Protein AF-A0A6C2YPF2-F1 (afdb_monomer_lite)

Structure (mmCIF, N/CA/C/O backbone):
data_AF-A0A6C2YPF2-F1
#
_entry.id   AF-A0A6C2YPF2-F1
#
loop_
_atom_site.group_PDB
_atom_site.id
_atom_site.type_symbol
_atom_site.label_atom_id
_atom_site.label_alt_id
_atom_site.label_comp_id
_atom_site.label_asym_id
_atom_site.label_entity_id
_atom_site.label_seq_id
_atom_site.pdbx_PDB_ins_code
_atom_site.Cartn_x
_atom_site.Cartn_y
_atom_site.Cartn_z
_atom_site.occupancy
_atom_site.B_iso_or_equiv
_atom_site.auth_seq_id
_atom_site.auth_comp_id
_atom_site.auth_asym_id
_atom_site.auth_atom_id
_atom_site.pdbx_PDB_model_num
ATOM 1 N N . MET A 1 1 ? -17.621 -9.200 20.771 1.00 51.56 1 MET A N 1
ATOM 2 C CA . MET A 1 1 ? -16.204 -8.776 20.804 1.00 51.56 1 MET A CA 1
ATOM 3 C C . MET A 1 1 ? -16.180 -7.339 21.287 1.00 51.56 1 MET A C 1
ATOM 5 O O . MET A 1 1 ? -17.065 -6.586 20.898 1.00 51.56 1 MET A O 1
ATOM 9 N N . SER A 1 2 ? -15.274 -6.982 22.193 1.00 56.19 2 SER A N 1
ATOM 10 C CA . SER A 1 2 ? -15.234 -5.630 22.753 1.00 56.19 2 SER A CA 1
ATOM 11 C C . SER A 1 2 ? -14.839 -4.637 21.650 1.00 56.19 2 SER A C 1
ATOM 13 O O . SER A 1 2 ? -13.925 -4.917 20.881 1.00 56.19 2 SER A O 1
ATOM 15 N N . GLN A 1 3 ? -15.506 -3.485 21.547 1.00 62.84 3 GLN A N 1
ATOM 16 C CA . GLN A 1 3 ? -15.159 -2.382 20.626 1.00 62.84 3 GLN A CA 1
ATOM 17 C C . GLN A 1 3 ? -13.633 -2.096 20.497 1.00 62.84 3 GLN A C 1
ATOM 19 O O . GLN A 1 3 ? -13.157 -1.863 19.382 1.00 62.84 3 GLN A O 1
ATOM 24 N N . PRO A 1 4 ? -12.820 -2.128 21.576 1.00 70.81 4 PRO A N 1
ATOM 25 C CA . PRO A 1 4 ? -11.357 -2.027 21.483 1.00 70.81 4 PRO A CA 1
ATOM 26 C C . PRO A 1 4 ? -10.659 -3.157 20.702 1.00 70.81 4 PRO A C 1
ATOM 28 O O . PRO A 1 4 ? -9.669 -2.883 20.017 1.00 70.81 4 PRO A O 1
ATOM 31 N N . ASP A 1 5 ? -11.163 -4.392 20.747 1.00 77.81 5 ASP A N 1
ATOM 32 C CA . ASP A 1 5 ? -10.567 -5.539 20.042 1.00 77.81 5 ASP A CA 1
ATOM 33 C C . ASP A 1 5 ? -10.751 -5.416 18.524 1.00 77.81 5 ASP A C 1
ATOM 35 O O . ASP A 1 5 ? -9.840 -5.706 17.746 1.00 77.81 5 ASP A O 1
ATOM 39 N N . GLU A 1 6 ? -11.903 -4.900 18.096 1.00 82.31 6 GLU A N 1
ATOM 40 C CA . GLU A 1 6 ? -12.219 -4.662 16.686 1.00 82.31 6 GLU A CA 1
ATOM 41 C C . GLU A 1 6 ? -11.377 -3.521 16.092 1.00 82.31 6 GLU A C 1
ATOM 43 O O . GLU A 1 6 ? -10.809 -3.637 15.005 1.00 82.31 6 GLU A O 1
ATOM 48 N N . LYS A 1 7 ? -11.178 -2.428 16.839 1.00 82.00 7 LYS A N 1
ATOM 49 C CA . LYS A 1 7 ? -10.279 -1.343 16.402 1.00 82.00 7 LYS A CA 1
ATOM 50 C C . LYS A 1 7 ? -8.834 -1.820 16.273 1.00 82.00 7 LYS A C 1
ATOM 52 O O . LYS A 1 7 ? -8.116 -1.404 15.357 1.00 82.00 7 LYS A O 1
ATOM 57 N N . ARG A 1 8 ? -8.390 -2.691 17.183 1.00 86.00 8 ARG A N 1
ATOM 58 C CA . ARG A 1 8 ? -7.055 -3.291 17.126 1.00 86.00 8 ARG A CA 1
ATOM 59 C C . ARG A 1 8 ? -6.902 -4.186 15.897 1.00 86.00 8 ARG A C 1
ATOM 61 O O . ARG A 1 8 ? -5.929 -4.007 15.160 1.00 86.00 8 ARG A O 1
ATOM 68 N N . SER A 1 9 ? -7.862 -5.072 15.636 1.00 87.31 9 SER A N 1
ATOM 69 C CA . SER A 1 9 ? -7.814 -5.983 14.486 1.00 87.31 9 SER A CA 1
ATOM 70 C C . SER A 1 9 ? -7.802 -5.225 13.151 1.00 87.31 9 SER A C 1
ATOM 72 O O . SER A 1 9 ? -6.991 -5.528 12.274 1.00 87.31 9 SER A O 1
ATOM 74 N N . LEU A 1 10 ? -8.588 -4.150 13.023 1.00 87.44 10 LEU A N 1
ATOM 75 C CA . LEU A 1 10 ? -8.594 -3.277 11.841 1.00 87.44 10 LEU A CA 1
ATOM 76 C C . LEU A 1 10 ? -7.247 -2.573 11.614 1.00 87.44 10 LEU A C 1
ATOM 78 O O . LEU A 1 10 ? -6.766 -2.465 10.480 1.00 87.44 10 LEU A O 1
ATOM 82 N N . ARG A 1 11 ? -6.595 -2.108 12.688 1.00 85.88 11 ARG A N 1
ATOM 83 C CA . ARG A 1 11 ? -5.257 -1.494 12.615 1.00 85.88 11 ARG A CA 1
ATOM 84 C C . ARG A 1 11 ? -4.197 -2.512 12.200 1.00 85.88 11 ARG A C 1
ATOM 86 O O . ARG A 1 11 ? -3.337 -2.188 11.376 1.00 85.88 11 ARG A O 1
ATOM 93 N N . GLU A 1 12 ? -4.253 -3.724 12.742 1.00 91.00 12 GLU A N 1
ATOM 94 C CA . GLU A 1 12 ? -3.349 -4.822 12.382 1.00 91.00 12 GLU A CA 1
ATOM 95 C C . GLU A 1 12 ? -3.532 -5.237 10.917 1.00 91.00 12 GLU A C 1
ATOM 97 O O . GLU A 1 12 ? -2.548 -5.288 10.173 1.00 91.00 12 GLU A O 1
ATOM 102 N N . LEU A 1 13 ? -4.777 -5.387 10.458 1.00 91.25 13 LEU A N 1
ATOM 103 C CA . LEU A 1 13 ? -5.105 -5.666 9.059 1.00 91.25 13 LEU A CA 1
ATOM 104 C C . LEU A 1 13 ? -4.549 -4.584 8.122 1.00 91.25 13 LEU A C 1
ATOM 106 O O . LEU A 1 13 ? -3.883 -4.884 7.127 1.00 91.25 13 LEU A O 1
ATOM 110 N N . LYS A 1 14 ? -4.745 -3.306 8.465 1.00 90.19 14 LYS A N 1
ATOM 111 C CA . LYS A 1 14 ? -4.210 -2.177 7.691 1.00 90.19 14 LY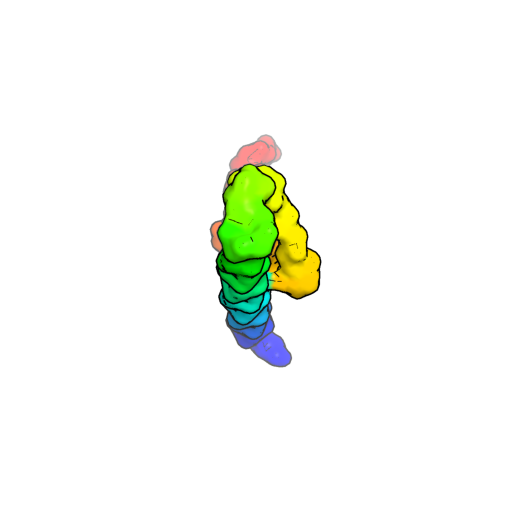S A CA 1
ATOM 112 C C . LYS A 1 14 ? -2.686 -2.185 7.629 1.00 90.19 14 LYS A C 1
ATOM 114 O O . LYS A 1 14 ? -2.115 -1.918 6.569 1.00 90.19 14 LYS A O 1
ATOM 119 N N . ARG A 1 15 ? -2.014 -2.487 8.745 1.00 91.50 15 ARG A N 1
ATOM 120 C CA . ARG A 1 15 ? -0.547 -2.625 8.799 1.00 91.50 15 ARG A CA 1
ATOM 121 C C . ARG A 1 15 ? -0.071 -3.780 7.918 1.00 91.50 15 ARG A C 1
ATOM 123 O O . ARG A 1 15 ? 0.880 -3.592 7.159 1.00 91.50 15 ARG A O 1
ATOM 130 N N . ALA A 1 16 ? -0.747 -4.927 7.969 1.00 92.62 16 ALA A N 1
ATOM 131 C CA . ALA A 1 16 ? -0.436 -6.085 7.135 1.00 92.62 16 ALA A CA 1
ATOM 132 C C . ALA A 1 16 ? -0.576 -5.759 5.639 1.00 92.62 16 ALA A C 1
ATOM 134 O O . ALA A 1 16 ? 0.359 -5.996 4.871 1.00 92.62 16 ALA A O 1
ATOM 135 N N . LEU A 1 17 ? -1.677 -5.113 5.238 1.00 92.50 17 LEU A N 1
ATOM 136 C CA . LEU A 1 17 ? -1.902 -4.669 3.859 1.00 92.50 17 LEU A CA 1
ATOM 137 C C . LEU A 1 17 ? -0.857 -3.654 3.388 1.00 92.50 17 LEU A C 1
ATOM 139 O O . LEU A 1 17 ? -0.300 -3.816 2.305 1.00 92.50 17 LEU A O 1
ATOM 143 N N . LYS A 1 18 ? -0.509 -2.655 4.211 1.00 92.44 18 LYS A N 1
ATOM 144 C CA . LYS A 1 18 ? 0.563 -1.694 3.888 1.00 92.44 18 LYS A CA 1
ATOM 145 C C . LYS A 1 18 ? 1.918 -2.376 3.700 1.00 92.44 18 LYS A C 1
ATOM 147 O O . LYS A 1 18 ? 2.653 -2.040 2.771 1.00 92.44 18 LYS A O 1
ATOM 152 N N . LYS A 1 19 ? 2.253 -3.340 4.565 1.00 94.50 19 LYS A N 1
ATOM 153 C CA . LYS A 1 19 ? 3.499 -4.114 4.466 1.00 94.50 19 LYS A CA 1
ATOM 154 C C . LYS A 1 19 ? 3.524 -4.950 3.185 1.00 94.50 19 LYS A C 1
ATOM 156 O O . LYS A 1 19 ? 4.539 -4.956 2.491 1.00 94.50 19 LYS A O 1
ATOM 161 N N . ALA A 1 20 ? 2.409 -5.601 2.851 1.00 92.62 20 ALA A N 1
ATOM 162 C CA . ALA A 1 20 ? 2.258 -6.354 1.610 1.00 92.62 20 ALA A CA 1
ATOM 163 C C . ALA A 1 20 ? 2.367 -5.449 0.370 1.00 92.62 20 ALA A C 1
ATOM 165 O O . ALA A 1 20 ? 3.104 -5.783 -0.553 1.00 92.62 20 ALA A O 1
ATOM 166 N N . GLY A 1 21 ? 1.726 -4.277 0.381 1.00 92.94 21 GLY A N 1
ATOM 167 C CA . GLY A 1 21 ? 1.795 -3.304 -0.713 1.00 92.94 21 GLY A CA 1
ATOM 168 C C . GLY A 1 21 ? 3.195 -2.743 -0.937 1.00 92.94 21 GLY A C 1
ATOM 169 O O . GLY A 1 21 ? 3.659 -2.699 -2.069 1.00 92.94 21 GLY A O 1
ATOM 170 N N . ASN A 1 22 ? 3.924 -2.398 0.129 1.00 93.06 22 ASN A N 1
ATOM 171 C CA . ASN A 1 22 ? 5.319 -1.957 0.011 1.00 93.06 22 ASN A CA 1
ATOM 172 C C . ASN A 1 22 ? 6.220 -3.072 -0.547 1.00 93.06 22 ASN A C 1
ATOM 174 O O . ASN A 1 22 ? 7.061 -2.824 -1.408 1.00 93.06 22 ASN A O 1
ATOM 178 N N . ARG A 1 23 ? 6.018 -4.319 -0.098 1.00 93.31 23 ARG A N 1
ATOM 179 C CA . ARG A 1 23 ? 6.742 -5.474 -0.645 1.00 93.31 23 ARG A CA 1
ATOM 180 C C . ARG A 1 23 ? 6.465 -5.647 -2.139 1.00 93.31 23 ARG A C 1
ATOM 182 O O . ARG A 1 23 ? 7.418 -5.812 -2.892 1.00 93.31 23 ARG A O 1
ATOM 189 N N . HIS A 1 24 ? 5.196 -5.585 -2.545 1.00 92.25 24 HIS A N 1
ATOM 190 C CA . HIS A 1 24 ? 4.798 -5.699 -3.947 1.00 92.25 24 HIS A CA 1
ATOM 191 C C . HIS A 1 24 ? 5.445 -4.608 -4.800 1.00 92.25 24 HIS A C 1
ATOM 193 O O . HIS A 1 24 ? 6.153 -4.930 -5.750 1.00 92.25 24 HIS A O 1
ATOM 199 N N . ARG A 1 25 ? 5.322 -3.344 -4.377 1.00 91.31 25 ARG A N 1
ATOM 200 C CA . ARG A 1 25 ? 5.936 -2.201 -5.058 1.00 91.31 25 ARG A CA 1
ATOM 201 C C . ARG A 1 25 ? 7.430 -2.377 -5.249 1.00 91.31 25 ARG A C 1
ATOM 203 O O . ARG A 1 25 ? 7.940 -2.231 -6.347 1.00 91.31 25 ARG A O 1
ATOM 210 N N . ARG A 1 26 ? 8.146 -2.734 -4.178 1.00 92.19 26 ARG A N 1
ATOM 211 C CA . ARG A 1 26 ? 9.597 -2.950 -4.250 1.00 92.19 26 ARG A CA 1
ATOM 212 C C . ARG A 1 26 ? 9.966 -4.063 -5.221 1.00 92.19 26 ARG A C 1
ATOM 214 O O . ARG A 1 26 ? 10.995 -3.957 -5.879 1.00 92.19 26 ARG A O 1
ATOM 221 N N . GLN A 1 27 ? 9.179 -5.134 -5.274 1.00 92.38 27 GLN A N 1
ATOM 222 C CA . GLN A 1 27 ? 9.418 -6.227 -6.207 1.00 92.38 27 GLN A CA 1
ATOM 223 C C . GLN A 1 27 ? 9.187 -5.782 -7.654 1.00 92.38 27 GLN A C 1
ATOM 225 O O . GLN A 1 27 ? 10.034 -6.071 -8.494 1.00 92.38 27 GLN A O 1
ATOM 230 N N . GLN A 1 28 ? 8.099 -5.053 -7.916 1.00 91.19 28 GLN A N 1
ATOM 231 C CA . GLN A 1 28 ? 7.803 -4.501 -9.237 1.00 91.19 28 GLN A CA 1
ATOM 232 C C . GLN A 1 28 ? 8.890 -3.523 -9.676 1.00 91.19 28 GLN A C 1
ATOM 234 O O . GLN A 1 28 ? 9.545 -3.783 -10.673 1.00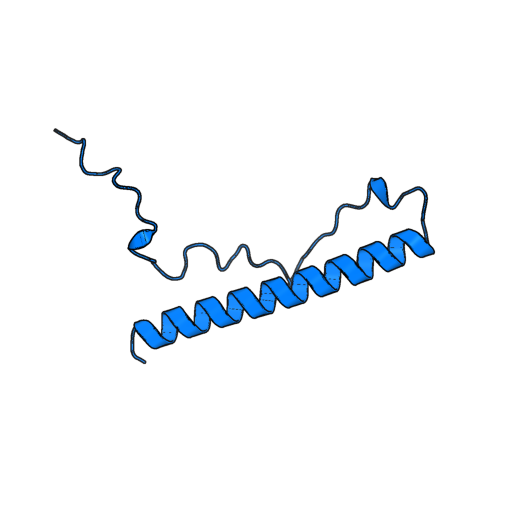 91.19 28 GLN A O 1
ATOM 239 N N . SER A 1 29 ? 9.218 -2.508 -8.871 1.00 90.62 29 SER A N 1
ATOM 240 C CA . SER A 1 29 ? 10.262 -1.536 -9.223 1.00 90.62 29 SER A CA 1
ATOM 241 C C . SER A 1 29 ? 11.619 -2.192 -9.487 1.00 90.62 29 SER A C 1
ATOM 243 O O . SER A 1 29 ? 12.319 -1.800 -10.411 1.00 90.62 29 SER A O 1
ATOM 245 N N . LYS A 1 30 ? 12.005 -3.217 -8.710 1.00 93.06 30 LYS A N 1
ATOM 246 C CA . LYS A 1 30 ? 13.242 -3.973 -8.975 1.00 93.06 30 LYS A CA 1
ATOM 247 C C . LYS A 1 30 ? 13.192 -4.728 -10.299 1.00 93.06 30 LYS A C 1
ATOM 249 O O . LYS A 1 30 ? 14.214 -4.833 -10.967 1.00 93.06 30 LYS A O 1
ATOM 254 N N . ARG A 1 31 ? 12.032 -5.287 -10.642 1.00 92.19 31 ARG A N 1
ATOM 255 C CA . ARG A 1 31 ? 11.827 -5.982 -11.908 1.00 92.19 31 ARG A CA 1
ATOM 256 C C . ARG A 1 31 ? 11.865 -4.996 -13.072 1.00 92.19 31 ARG A C 1
ATOM 258 O O . ARG A 1 31 ? 12.630 -5.233 -13.994 1.00 92.19 31 ARG A O 1
ATOM 265 N N . THR A 1 32 ? 11.144 -3.878 -12.987 1.00 92.50 32 THR A N 1
ATOM 266 C CA . THR A 1 32 ? 11.143 -2.835 -14.021 1.00 92.50 32 THR A CA 1
ATOM 267 C C . THR A 1 32 ? 12.541 -2.260 -14.225 1.00 92.50 32 THR A C 1
ATOM 269 O O . THR A 1 32 ? 12.996 -2.188 -15.353 1.00 92.50 32 THR A O 1
ATOM 272 N N . LEU A 1 33 ? 13.296 -1.975 -13.157 1.00 93.19 33 LEU A N 1
ATOM 273 C CA . LEU A 1 33 ? 14.690 -1.518 -13.278 1.00 93.19 33 LEU A CA 1
ATOM 274 C C . LEU A 1 33 ? 15.613 -2.527 -13.977 1.00 93.19 33 LEU A C 1
ATOM 276 O O . LEU A 1 33 ? 16.586 -2.123 -14.604 1.00 93.19 33 LEU A O 1
ATOM 280 N N . ARG A 1 34 ? 15.348 -3.830 -13.836 1.00 94.44 34 ARG A N 1
ATOM 281 C CA . ARG A 1 34 ? 16.150 -4.884 -14.468 1.00 94.44 34 ARG A CA 1
ATOM 282 C C . ARG A 1 34 ? 15.749 -5.108 -15.925 1.00 94.44 34 ARG A C 1
ATOM 284 O O . ARG A 1 34 ? 16.624 -5.282 -16.763 1.00 94.44 34 ARG A O 1
ATOM 291 N N . ASP A 1 35 ? 14.447 -5.163 -16.186 1.00 95.25 35 ASP A N 1
ATOM 292 C CA . ASP A 1 35 ? 13.889 -5.576 -17.475 1.00 95.25 35 ASP A CA 1
ATOM 293 C C . ASP A 1 35 ? 13.741 -4.368 -18.435 1.00 95.25 35 ASP A C 1
ATOM 295 O O . ASP A 1 35 ? 13.968 -4.510 -19.632 1.00 95.25 35 ASP A O 1
ATOM 299 N N . HIS A 1 36 ? 13.420 -3.178 -17.907 1.00 93.31 36 HIS A N 1
ATOM 300 C CA . HIS A 1 36 ? 13.147 -1.933 -18.644 1.00 93.31 36 HIS A CA 1
ATOM 301 C C . HIS A 1 36 ? 13.700 -0.694 -17.896 1.00 93.31 36 HIS A C 1
ATOM 303 O O . HIS A 1 36 ? 12.932 0.134 -17.392 1.00 93.31 36 HIS A O 1
ATOM 309 N N . PRO A 1 37 ? 15.034 -0.542 -17.779 1.00 90.19 37 PRO A N 1
ATOM 310 C CA . PRO A 1 37 ? 15.653 0.498 -16.950 1.00 90.19 37 PRO A CA 1
ATOM 311 C C . PRO A 1 37 ? 15.264 1.929 -17.349 1.00 90.19 37 PRO A C 1
ATOM 313 O O . PRO A 1 37 ? 15.131 2.785 -16.477 1.00 90.19 37 PRO A O 1
ATOM 316 N N . GLU A 1 38 ? 15.056 2.186 -18.641 1.00 93.06 38 GLU A N 1
ATOM 317 C CA . GLU A 1 38 ? 14.723 3.519 -19.168 1.00 93.06 38 GLU A CA 1
ATOM 318 C C . GLU A 1 38 ? 13.274 3.929 -18.861 1.00 93.06 38 GLU A C 1
ATOM 320 O O . GLU A 1 38 ? 12.985 5.100 -18.622 1.00 93.06 38 GLU A O 1
ATOM 325 N N . GLU A 1 39 ? 12.366 2.955 -18.788 1.00 87.19 39 GLU A N 1
ATOM 326 C CA . GLU A 1 39 ? 10.945 3.178 -18.498 1.00 87.19 39 GLU A CA 1
ATOM 327 C C . GLU A 1 39 ? 10.648 3.191 -16.991 1.00 87.19 39 GLU A C 1
ATOM 329 O O . GLU A 1 39 ? 9.605 3.685 -16.561 1.00 87.19 39 GLU A O 1
ATOM 334 N N . ALA A 1 40 ? 11.577 2.704 -16.162 1.00 87.94 40 ALA A N 1
ATOM 335 C CA . ALA A 1 40 ? 11.386 2.545 -14.721 1.00 87.94 40 ALA A CA 1
ATOM 336 C C . ALA A 1 40 ? 11.041 3.851 -13.981 1.00 87.94 40 ALA A C 1
ATOM 338 O O . ALA A 1 40 ? 10.391 3.807 -12.937 1.00 87.94 40 ALA A O 1
ATOM 339 N N . ALA A 1 41 ? 11.455 5.008 -14.508 1.00 87.75 41 ALA A N 1
ATOM 340 C CA . ALA A 1 41 ? 11.121 6.316 -13.943 1.00 87.75 41 ALA A CA 1
ATOM 341 C C . ALA A 1 41 ? 9.646 6.714 -14.150 1.00 87.75 41 ALA A C 1
ATOM 343 O O . ALA A 1 41 ? 9.117 7.518 -13.383 1.00 87.75 41 ALA A O 1
ATOM 344 N N . PHE A 1 42 ? 8.988 6.154 -15.167 1.00 87.94 42 PHE A N 1
ATOM 345 C CA . PHE A 1 42 ? 7.607 6.467 -15.546 1.00 87.94 42 PHE A CA 1
ATOM 346 C C . PHE A 1 42 ? 6.607 5.400 -15.085 1.00 87.94 42 PHE A C 1
ATOM 348 O O . PHE A 1 42 ? 5.397 5.582 -15.224 1.00 87.94 42 PHE A O 1
ATOM 355 N N . ASP A 1 43 ? 7.100 4.296 -14.523 1.00 82.56 43 ASP A N 1
ATOM 356 C CA . ASP A 1 43 ? 6.268 3.194 -14.060 1.00 82.56 43 ASP A CA 1
ATOM 357 C C . ASP A 1 43 ? 5.400 3.627 -12.865 1.00 82.56 43 ASP A C 1
ATOM 359 O O . ASP A 1 43 ? 5.886 4.054 -11.810 1.00 82.56 43 ASP A O 1
ATOM 363 N N . SER A 1 44 ? 4.082 3.518 -13.034 1.00 77.62 44 SER A N 1
ATOM 364 C CA . SER A 1 44 ? 3.103 3.832 -11.996 1.00 77.62 44 SER A CA 1
ATOM 365 C C . SER A 1 44 ? 2.565 2.533 -11.400 1.00 77.62 44 SER A C 1
ATOM 367 O O . SER A 1 44 ? 1.713 1.851 -11.965 1.00 77.62 44 SER A O 1
ATOM 369 N N . ASP A 1 45 ? 3.079 2.169 -10.224 1.00 73.88 45 ASP A N 1
ATOM 370 C CA . ASP A 1 45 ? 2.709 0.907 -9.583 1.00 73.88 45 ASP A CA 1
ATOM 371 C C . ASP A 1 45 ? 1.230 0.890 -9.147 1.00 73.88 45 ASP A C 1
ATOM 373 O O . ASP A 1 45 ? 0.793 1.636 -8.256 1.00 73.88 45 ASP A O 1
ATOM 377 N N . SER A 1 46 ? 0.456 -0.023 -9.738 1.00 77.94 46 SER A N 1
ATOM 378 C CA . SER A 1 46 ? -0.919 -0.305 -9.339 1.00 77.94 46 SER A CA 1
ATOM 379 C C . SER A 1 46 ? -0.937 -1.292 -8.174 1.00 77.94 46 SER A C 1
ATOM 381 O O . SER A 1 46 ? -0.923 -2.510 -8.338 1.00 77.94 46 SER A O 1
ATOM 383 N N . LEU A 1 47 ? -1.057 -0.758 -6.955 1.00 77.69 47 LEU A N 1
ATOM 384 C CA . LEU A 1 47 ? -1.138 -1.562 -5.730 1.00 77.69 47 LEU A CA 1
ATOM 385 C C . LEU A 1 47 ? -2.300 -2.580 -5.711 1.00 77.69 47 LEU A C 1
ATOM 387 O O . LEU A 1 47 ? -2.286 -3.471 -4.864 1.00 77.69 47 LEU A O 1
ATOM 391 N N . GLY A 1 48 ? -3.318 -2.447 -6.573 1.00 84.94 48 GLY A N 1
ATOM 392 C CA . GLY A 1 48 ? -4.430 -3.397 -6.714 1.00 84.94 48 GLY A CA 1
ATOM 393 C C . GLY A 1 48 ? -5.007 -3.894 -5.379 1.00 84.94 48 GLY A C 1
ATOM 394 O O . GLY A 1 48 ? -5.438 -3.109 -4.532 1.00 84.94 48 GLY A O 1
ATOM 395 N N . ARG A 1 49 ? -4.955 -5.213 -5.160 1.00 83.75 49 ARG A N 1
ATOM 396 C CA . ARG A 1 49 ? -5.405 -5.887 -3.922 1.00 83.75 49 ARG A CA 1
ATOM 397 C C . ARG A 1 49 ? -4.625 -5.508 -2.655 1.00 83.75 49 ARG A C 1
ATOM 399 O O . ARG A 1 49 ? -5.057 -5.811 -1.551 1.00 83.75 49 ARG A O 1
ATOM 406 N N . HIS A 1 50 ? -3.462 -4.879 -2.797 1.00 87.50 50 HIS A N 1
ATOM 407 C CA . HIS A 1 50 ? -2.613 -4.429 -1.695 1.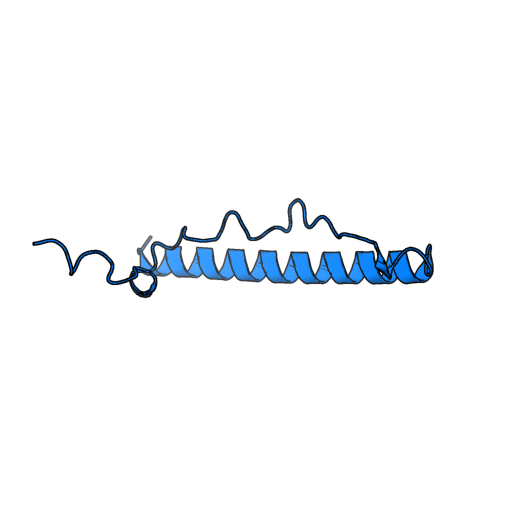00 87.50 50 HIS A CA 1
ATOM 408 C C . HIS A 1 50 ? -2.882 -2.970 -1.291 1.00 87.50 50 HIS A C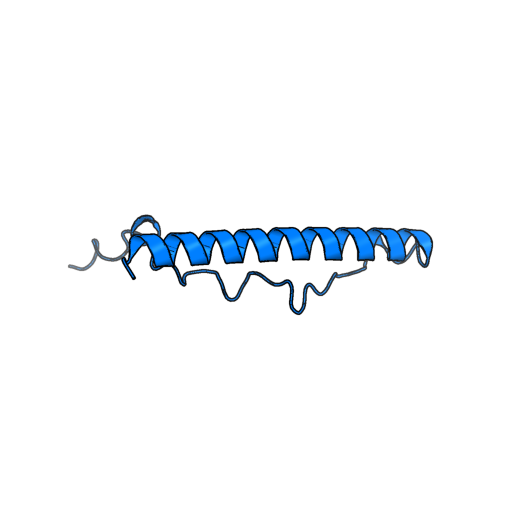 1
ATOM 410 O O . HIS A 1 50 ? -2.135 -2.386 -0.500 1.00 87.50 50 HIS A O 1
ATOM 416 N N . ARG A 1 51 ? -3.948 -2.355 -1.818 1.00 85.94 51 ARG A N 1
ATOM 417 C CA . ARG A 1 51 ? -4.376 -1.011 -1.425 1.00 85.94 51 ARG A CA 1
ATOM 418 C C . ARG A 1 51 ? -4.981 -1.039 -0.025 1.00 85.94 51 ARG A C 1
ATOM 420 O O . ARG A 1 51 ? -5.950 -1.737 0.238 1.00 85.94 51 ARG A O 1
ATOM 427 N N . SER A 1 52 ? -4.458 -0.194 0.860 1.00 87.25 52 SER A N 1
ATOM 428 C CA . SER A 1 52 ? -5.038 0.024 2.191 1.00 87.25 52 SER A CA 1
ATOM 429 C C . SER A 1 52 ? -6.122 1.108 2.213 1.00 87.25 52 SER A C 1
ATOM 431 O O . SER A 1 52 ? -6.594 1.451 3.292 1.00 87.25 52 SER A O 1
ATOM 433 N N . ALA A 1 53 ? -6.459 1.702 1.061 1.00 86.31 53 ALA A N 1
ATOM 434 C CA . ALA A 1 53 ? -7.426 2.797 0.960 1.00 86.31 53 ALA A CA 1
ATOM 435 C C . ALA A 1 53 ? -8.814 2.444 1.529 1.00 86.31 53 ALA A C 1
ATOM 437 O O . ALA A 1 53 ? -9.339 3.270 2.273 1.00 86.31 53 ALA A O 1
ATOM 438 N N . PRO A 1 54 ? -9.358 1.226 1.314 1.00 84.19 54 PRO A N 1
ATOM 439 C CA . PRO A 1 54 ? -10.629 0.829 1.922 1.00 84.19 54 PRO A CA 1
ATOM 440 C C . PRO A 1 54 ? -10.603 0.809 3.457 1.00 84.19 54 PRO A C 1
ATOM 442 O O . PRO A 1 54 ? -11.639 0.930 4.082 1.00 84.19 54 PRO A O 1
ATOM 445 N N . LEU A 1 55 ? -9.424 0.696 4.082 1.00 83.06 55 LEU A N 1
ATOM 446 C CA . LEU A 1 55 ? -9.259 0.660 5.543 1.00 83.06 55 LEU A CA 1
ATOM 447 C C . LEU A 1 55 ? -9.009 2.048 6.159 1.00 83.06 55 LEU A C 1
ATOM 449 O O . LEU A 1 55 ? -8.511 2.177 7.285 1.00 83.06 55 LEU A O 1
ATOM 453 N N . ASN A 1 56 ? -9.249 3.121 5.412 1.00 83.31 56 ASN A N 1
ATOM 454 C CA . ASN A 1 56 ? -9.218 4.477 5.945 1.00 83.31 56 ASN A CA 1
ATOM 455 C C . ASN A 1 56 ? -10.589 4.818 6.547 1.00 83.31 56 ASN A C 1
ATOM 457 O O . ASN A 1 56 ? -11.605 4.589 5.912 1.00 83.31 56 ASN A O 1
ATOM 461 N N . GLY A 1 57 ? -10.614 5.349 7.772 1.00 75.81 57 GLY A N 1
ATOM 462 C CA . GLY A 1 57 ? -11.846 5.819 8.424 1.00 75.81 57 GLY A CA 1
ATOM 463 C C . GLY A 1 57 ? -12.719 4.749 9.096 1.00 75.81 57 GLY A C 1
ATOM 464 O O . GLY A 1 57 ? -13.539 5.112 9.925 1.00 75.81 57 GLY A O 1
ATOM 465 N N . ILE A 1 58 ? -12.510 3.453 8.828 1.00 80.75 58 ILE A N 1
ATOM 466 C CA . ILE A 1 58 ? -13.353 2.361 9.370 1.00 80.75 58 ILE A CA 1
ATOM 467 C C . ILE A 1 58 ? -13.300 2.238 10.904 1.00 80.75 58 ILE A C 1
ATOM 469 O O . ILE A 1 58 ? -14.267 1.813 11.525 1.00 80.75 58 ILE A O 1
ATOM 473 N N . ASP A 1 59 ? -12.195 2.616 11.547 1.00 75.06 59 ASP A N 1
ATOM 474 C CA . ASP A 1 59 ? -12.026 2.477 13.001 1.00 75.06 59 ASP A CA 1
ATOM 475 C C . ASP A 1 59 ? -12.845 3.483 13.831 1.00 75.06 59 ASP A C 1
ATOM 477 O O . ASP A 1 59 ? -12.775 3.422 15.064 1.00 75.06 59 ASP A O 1
ATOM 481 N N . ASN A 1 60 ? -13.606 4.388 13.183 1.00 72.38 60 ASN A N 1
ATOM 482 C CA . ASN A 1 60 ? -14.405 5.444 13.823 1.00 72.38 60 ASN A CA 1
ATOM 483 C C . ASN A 1 60 ? -13.628 6.092 14.978 1.00 72.38 60 ASN A C 1
ATOM 485 O O . ASN A 1 60 ? -14.083 6.180 16.122 1.00 72.38 60 ASN A O 1
ATOM 489 N N . ASP A 1 61 ? -12.368 6.417 14.692 1.00 71.25 61 ASP A N 1
ATOM 490 C CA . ASP A 1 61 ? -11.432 6.936 15.673 1.00 71.25 61 ASP A CA 1
ATOM 491 C C . ASP A 1 61 ? -11.893 8.337 16.086 1.00 71.25 61 ASP A C 1
ATOM 493 O O . ASP A 1 61 ? -11.808 9.275 15.295 1.00 71.25 61 ASP A O 1
ATOM 497 N N . ALA A 1 62 ? -12.420 8.467 17.307 1.00 67.75 62 ALA A N 1
ATOM 498 C CA . ALA A 1 62 ? -12.971 9.721 17.821 1.00 67.75 62 ALA A CA 1
ATOM 499 C C . ALA A 1 62 ? -11.932 10.855 17.804 1.00 67.75 62 ALA A C 1
ATOM 501 O O . ALA A 1 62 ? -12.298 12.007 17.617 1.00 67.75 62 ALA A O 1
ATOM 502 N N . THR A 1 63 ? -10.639 10.516 17.882 1.00 67.56 63 THR A N 1
ATOM 503 C CA . THR A 1 63 ? -9.519 11.467 17.770 1.00 67.56 63 THR A CA 1
ATOM 504 C C . THR A 1 63 ? -9.324 12.042 16.361 1.00 67.56 63 THR A C 1
ATOM 506 O O . THR A 1 63 ? -8.512 12.942 16.172 1.00 67.56 63 THR A O 1
ATOM 509 N N . ARG A 1 64 ? -10.034 11.519 15.349 1.00 66.94 64 ARG A N 1
ATOM 510 C CA . ARG A 1 64 ? -9.998 12.010 13.960 1.00 66.94 64 ARG A CA 1
ATOM 511 C C . ARG A 1 64 ? -11.175 12.905 13.589 1.00 66.94 64 ARG A C 1
ATOM 513 O O . ARG A 1 64 ? -11.196 13.395 12.459 1.00 66.94 64 ARG A O 1
ATOM 520 N N . ARG A 1 65 ? -12.150 13.103 14.482 1.00 69.44 65 ARG A N 1
ATOM 521 C CA . ARG A 1 65 ? -13.162 14.145 14.283 1.00 69.44 65 ARG A CA 1
ATOM 522 C C . ARG A 1 65 ? -12.437 15.485 14.380 1.00 69.44 65 ARG A C 1
ATOM 524 O O . ARG A 1 65 ? -11.743 15.730 15.359 1.00 69.44 65 ARG A O 1
ATOM 531 N N . ARG A 1 66 ? -12.508 16.296 13.324 1.00 65.44 66 ARG A N 1
ATOM 532 C CA . ARG A 1 66 ? -12.134 17.710 13.427 1.00 65.44 66 ARG A CA 1
ATOM 533 C C . ARG A 1 66 ? -13.252 18.385 14.217 1.00 65.44 66 ARG A C 1
ATOM 535 O O . ARG A 1 66 ? -14.405 18.013 14.011 1.00 65.44 66 ARG A O 1
ATOM 542 N N . ASP A 1 67 ? -12.915 19.335 15.082 1.00 62.00 67 ASP A N 1
ATOM 543 C CA . ASP A 1 67 ? -13.867 20.175 15.824 1.00 62.00 67 ASP A CA 1
ATOM 544 C C . ASP A 1 67 ? -14.625 21.123 14.872 1.00 62.00 67 ASP A C 1
ATOM 546 O O . ASP A 1 67 ? -14.566 22.338 14.995 1.00 62.00 67 ASP A O 1
ATOM 550 N N . SER A 1 68 ? -15.276 20.590 13.838 1.00 56.81 68 SER A N 1
ATOM 551 C CA . SER A 1 68 ? -15.989 21.379 12.832 1.00 56.81 68 SER A CA 1
ATOM 552 C C . SER A 1 68 ? -17.456 21.632 13.184 1.00 56.81 68 SER A C 1
ATOM 554 O O . SER A 1 68 ? -18.171 22.134 12.331 1.00 56.81 68 SER A O 1
ATOM 556 N N . ASP A 1 69 ? -17.887 21.307 14.409 1.00 55.53 69 ASP A N 1
ATOM 557 C CA . ASP A 1 69 ? -19.274 21.482 14.879 1.00 55.53 69 ASP A CA 1
ATOM 558 C C . ASP A 1 69 ? -19.388 22.398 16.122 1.00 55.53 69 ASP A C 1
ATOM 560 O O . ASP A 1 69 ? -20.439 22.441 16.753 1.00 55.53 69 ASP A O 1
ATOM 564 N N . SER A 1 70 ? -18.334 23.136 16.507 1.00 54.31 70 SER A N 1
ATOM 565 C CA . SER A 1 70 ? -18.408 24.132 17.598 1.00 54.31 70 SER A CA 1
ATOM 566 C C . SER A 1 70 ? -18.625 25.578 17.131 1.00 54.31 70 SER A C 1
ATOM 568 O O . SER A 1 70 ? -18.674 26.465 17.973 1.00 54.31 70 SER A O 1
ATOM 570 N N . ASP A 1 71 ? -18.779 25.808 15.823 1.00 55.84 71 ASP A N 1
ATOM 571 C CA . ASP A 1 71 ? -19.110 27.111 15.222 1.00 55.84 71 ASP A CA 1
ATOM 572 C C . ASP A 1 71 ? -20.380 26.986 14.360 1.00 55.84 71 ASP A C 1
ATOM 574 O O . ASP A 1 71 ? -20.371 27.111 13.135 1.00 55.84 71 ASP A O 1
ATOM 578 N N . SER A 1 72 ? -21.502 26.670 14.995 1.00 50.91 72 SER A N 1
ATOM 579 C CA . SER A 1 72 ? -22.831 26.937 14.441 1.00 50.91 72 SER A CA 1
ATOM 580 C C . SER A 1 72 ? -23.669 27.562 15.554 1.00 50.91 72 SER A C 1
ATOM 582 O O . SER A 1 72 ? -23.745 26.999 16.643 1.00 50.91 72 SER A O 1
ATOM 584 N N . GLU A 1 73 ? -24.160 28.765 15.245 1.00 44.03 73 GLU A N 1
ATOM 585 C CA . GLU A 1 73 ? -24.852 29.778 16.066 1.00 44.03 73 GLU A CA 1
ATOM 586 C C . GLU A 1 73 ? -25.837 29.275 17.133 1.00 44.03 73 GLU A C 1
ATOM 588 O O . GLU A 1 73 ? -26.620 28.336 16.858 1.00 44.03 73 GLU A O 1
#

pLDDT: mean 81.15, std 13.05, range [44.03, 95.25]

Radius of gyration: 18.61 Å; chains: 1; bounding box: 41×39×42 Å

Sequence (73 aa):
MSQPDEKRSLRELKRALKKAGNRHRRQQSKRTLRDHPEEAAFDSDSLGRHRSAPLNGIDNDATRRRDSDSDSE

Organism: NCBI:txid692036

Secondary structure (DSSP, 8-state):
--HHHHHHHHHHHHHHHHHHHHHHHHHHHHHHHHH-TTTTTT-----GGG--GGGSSTT--GGG--STTS---

Foldseek 3Di:
DDLVVVLVVLVVVLVVLLVVLVVVVVVVLVVCCVPPVPCSVVDDDDSDVSDSVVSPCPSVPVVPDDPPPPPDD

=== Feature glossary ===
A reading guide for the features in this record.

Start from the sequence.

  · This is the polypeptide sequence — one letter per residue, N-terminus first. Length ranges from a few dozen residues for small domains to over a thousand for large multi-domain proteins.

Fold it, and you get atomic coordinates and the backbone conformation that goes with them.

  · Structure coordinates are given as an mmCIF _atom_site loop: one row per atom with element, residue name, chain id, sequence number, and x/y/z position in Å. Only the four main-chain atoms per residue are included here; side chains are omitted to keep the record compact.

  · Backbone dihedral angles. Every residue except chain termini has a φ (preceding-C → N → Cα → C) and a ψ (N → Cα → C → next-N). They are reported in degrees following the IUPAC sign convention. Secondary structure is essentially a statement about which (φ, ψ) basin each residue occupies.

  · The SS8 string is DSSP's per-residue secondary-structure call. α-helix (H) means an i→i+4 H-bond ladder; β-strand (E) means the residue participates in a β-sheet; 3₁₀ (G) and π (I) are tighter and wider helices; T/S are turns/bends; '-' is loop.

  · SS3 is a coarse helix/strand/coil call (letters a/b/c) made by the P-SEA algorithm from inter-Cα distances and dihedrals. It is less detailed than DSSP but needs only Cα positions.

Summarize the fold with a handful of shape descriptors and a per-residue structural alphabet.

  · Radius of gyration (Rg) is the root-mean-square distance of Cα atoms from their centroid — a single number for overall size and compactness. A globular domain of N residues has Rg ≈ 2.2·N^0.38 Å; an extended or disordered chain has a much larger Rg. The Cα contact count is the number of residue pairs whose Cα atoms are within 8 Å and are more than four positions apart in sequence — a standard proxy for tertiary packing density. The bounding box is the smallest axis-aligned box enclosing all Cα atoms.

  · The Foldseek 3Di string encodes local tertiary geometry as a 20-letter alphabet — one character per residue — derived from the relative positions of nearby Cα atoms. Unlike the amino-acid sequence, 3Di is a direct function of the 3D structure, so two proteins with the same fold have similar 3Di strings even at low sequence identity.

  · Solvent-accessible surface area (SASA) is the area in Å² traced out by the centre of a 1.4 Å probe sphere (a water molecule) rolled over the protein's van der Waals surface (Shrake–Rupley / Lee–Richards construction). Buried residues have near-zero SASA; fully exposed residues can exceed 200 Å². The total SASA scales roughly with the number of surface residues.

Ask how reliable the model is.

  · pLDDT (predicted Local Distance Difference Test) is AlphaFold's per-residue confidence score, ranging from 0 to 100. Values above 90 indicate high confidence (typically well-packed cores); 70–90 is confident; 50–70 low confidence; below 50 usually means the region is disordered or the prediction is unreliable there. AlphaFold stores pLDDT in the mmCIF B-factor column.

  · B-factor (Debye–Waller factor) reflects atomic displacement in the crystal lattice. It is an experimental observable (units Å²), not a prediction; low values mean the atom is pinned down, high values mean it moves or is heterogeneous across the crystal.

  · Predicted Aligned Error (PAE) is an AlphaFold confidence matrix: entry (i, j) is the expected error in the position of residue j, in ångströms, when the prediction is superimposed on the true structure at residue i. Low PAE within a block of residues means that block is internally rigid and well-predicted; high PAE between two blocks means their relative placement is uncertain even if each block individually is confident.

Place it in context: what it resembles, what it is annotated as, and how it looks.

  · Nearest PDB neighbors are the top structural matches found by Foldseek wh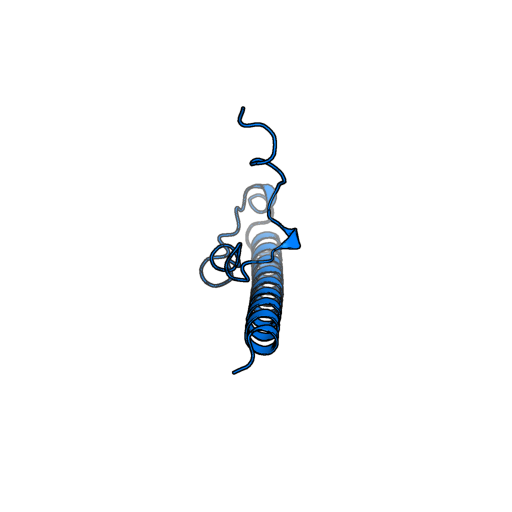en searching this structure against the entire Protein Data Bank. Each hit reports a TM-score (0 to 1; >0.5 almost always implies the same fold) and an E-value. These are *structural* homologs — they may share no detectable sequence similarity.

  · Functional annotations link the protein to curated databases. InterPro entries identify conserved domains and families by matching the sequence against member-database signatures (Pfam, PROSITE, CDD, …). Gene Ontology (GO) terms describe molecular function, biological process, and cellular component in a controlled vocabulary. CATH places the structure in a hierarchical fold classification (Class/Architecture/Topology/Homologous-superfamily). The organism is the source species.

  · Three diagnostic plots accompany the record. The Cα contact map visualizes the tertiary structure as a 2D adjacency matrix (8 Å cutoff, sequence-local contacts suppressed). The Ramachandran plot shows the distribution of backbone (φ, ψ) torsions, with points in the α and β basins reflecting 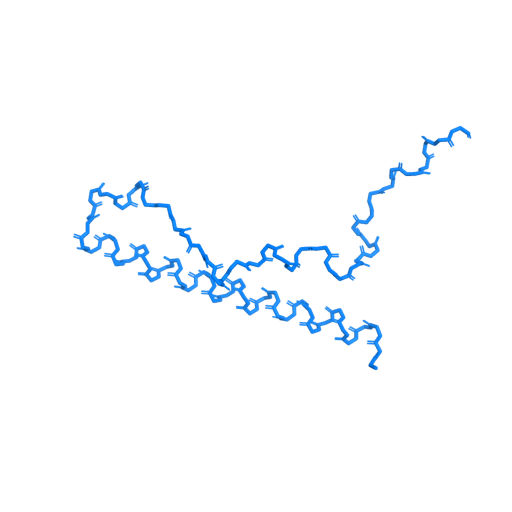secondary structure content. The PAE plot shows AlphaFold's inter-residue confidence as a color matrix.

  · Six rendered views show the 3D structure from the faces of a cube — i.e. along ±x, ±y, ±z. Rendering representation is drawn randomly per protein from cartoon (secondary-structure ribbons), sticks (backbone bonds), or molecular surface; coloring is either N→C rainbow (blue at the N-terminus through red at the C-terminus) or one color per chain.